Protein AF-A0AAW2QSH7-F1 (afdb_monomer_lite)

Radius of gyration: 24.0 Å; chains: 1; bounding box: 50×30×71 Å

Secondary structure (DSSP, 8-state):
-HHHHHHHHHHHHHHHHHHHHHHHHHHHIIIIIHHHHHHHHHHHTTB--SPPBTTTBTHHHHHHHHHHHHTSPPPPSS-SS--HHHHH-TTHHHHHHHHB-

Organism: NCBI:txid2727405

Structure (mmCIF, N/CA/C/O backbone):
data_AF-A0AAW2QSH7-F1
#
_entry.id   AF-A0AAW2QSH7-F1
#
loop_
_atom_site.group_PDB
_atom_site.id
_atom_site.type_symbol
_atom_site.label_atom_id
_atom_site.label_alt_id
_atom_site.label_comp_id
_atom_site.label_asym_id
_atom_site.label_entity_id
_atom_site.label_seq_id
_atom_site.pdbx_PDB_ins_code
_atom_site.Cartn_x
_atom_site.Cartn_y
_atom_site.Cartn_z
_atom_site.occupancy
_atom_site.B_iso_or_equiv
_atom_site.auth_seq_id
_atom_site.auth_comp_id
_atom_site.auth_asym_id
_atom_site.auth_atom_id
_atom_site.pdbx_PDB_model_num
ATOM 1 N N . MET A 1 1 ? -26.742 15.821 40.174 1.00 69.56 1 MET A N 1
ATOM 2 C CA . MET A 1 1 ? -25.307 16.157 40.036 1.00 69.56 1 MET A CA 1
ATOM 3 C C . MET A 1 1 ? -24.389 14.944 39.860 1.00 69.56 1 MET A C 1
ATOM 5 O O . MET A 1 1 ? -24.003 14.698 38.730 1.00 69.56 1 MET A O 1
ATOM 9 N N . ALA A 1 2 ? -24.039 14.147 40.883 1.00 81.81 2 ALA A N 1
ATOM 10 C CA . ALA A 1 2 ? -23.043 13.063 40.715 1.00 81.81 2 ALA A CA 1
ATOM 11 C C . ALA A 1 2 ? -23.445 11.975 39.688 1.00 81.81 2 ALA A C 1
ATOM 13 O O . ALA A 1 2 ? -22.640 11.588 38.843 1.00 81.81 2 ALA A O 1
ATOM 14 N N . MET A 1 3 ? -24.708 11.534 39.713 1.00 87.69 3 MET A N 1
ATOM 15 C CA . MET A 1 3 ? -25.250 10.547 38.765 1.00 87.69 3 MET A CA 1
ATOM 16 C C . MET A 1 3 ? -25.288 11.071 37.317 1.00 87.69 3 MET A C 1
ATOM 18 O O . MET A 1 3 ? -25.004 10.332 36.378 1.00 87.69 3 MET A O 1
ATOM 22 N N . GLU A 1 4 ? -25.581 12.359 37.126 1.00 89.81 4 GLU A N 1
ATOM 23 C CA . GLU A 1 4 ? -25.603 13.004 35.803 1.00 89.81 4 GLU A CA 1
ATOM 24 C C . GLU A 1 4 ? -24.192 13.124 35.220 1.00 89.81 4 GLU A C 1
ATOM 26 O O . GLU A 1 4 ? -23.988 12.838 34.043 1.00 89.81 4 GLU A O 1
ATOM 31 N N . ILE A 1 5 ? -23.200 13.459 36.054 1.00 90.88 5 ILE A N 1
ATOM 32 C CA . ILE A 1 5 ? -21.784 13.507 35.657 1.00 90.88 5 ILE A CA 1
ATOM 33 C C . ILE A 1 5 ? -21.295 12.115 35.223 1.00 90.88 5 ILE A C 1
ATOM 35 O O . ILE A 1 5 ? -20.583 11.992 34.225 1.00 90.88 5 ILE A O 1
ATOM 39 N N . GLN A 1 6 ? -21.710 11.051 35.920 1.00 92.69 6 GLN A N 1
ATOM 40 C CA . GLN A 1 6 ? -21.395 9.668 35.538 1.00 92.69 6 GLN A CA 1
ATOM 41 C C . GLN A 1 6 ? -22.077 9.229 34.235 1.00 92.69 6 GLN A C 1
ATOM 43 O O . GLN A 1 6 ? -21.504 8.453 33.470 1.00 92.69 6 GLN A O 1
ATOM 48 N N . LEU A 1 7 ? -23.300 9.690 33.972 1.00 94.19 7 LEU A N 1
ATOM 49 C CA . LEU A 1 7 ? -23.992 9.392 32.721 1.00 94.19 7 LEU A CA 1
ATOM 50 C C . LEU A 1 7 ? -23.338 10.130 31.544 1.00 94.19 7 LEU A C 1
ATOM 52 O O . LEU A 1 7 ? -23.036 9.511 30.524 1.00 94.19 7 LEU A O 1
ATOM 56 N N . LEU A 1 8 ? -23.054 11.426 31.706 1.00 94.69 8 LEU A N 1
ATOM 57 C CA . LEU A 1 8 ? -22.373 12.248 30.704 1.00 94.69 8 LEU A CA 1
ATOM 58 C C . LEU A 1 8 ? -20.993 11.686 30.346 1.00 94.69 8 LEU A C 1
ATOM 60 O O . LEU A 1 8 ? -20.659 11.598 29.166 1.00 94.69 8 LEU A O 1
ATOM 64 N N . SER A 1 9 ? -20.210 11.244 31.335 1.00 94.75 9 SER A N 1
ATOM 65 C CA . SER A 1 9 ? -18.891 10.657 31.078 1.00 94.75 9 SER A CA 1
ATOM 66 C C . SER A 1 9 ? -18.978 9.366 30.260 1.00 94.75 9 SER A C 1
ATOM 68 O O . SER A 1 9 ? -18.229 9.203 29.297 1.00 94.75 9 SER A O 1
ATOM 70 N N . LYS A 1 10 ? -19.939 8.481 30.557 1.00 96.06 10 LYS A N 1
ATOM 71 C CA . LYS A 1 10 ? -20.181 7.260 29.770 1.00 96.06 10 LYS A CA 1
ATOM 72 C C . LYS A 1 10 ? -20.591 7.567 28.330 1.00 96.06 10 LYS A C 1
ATOM 74 O O . LYS A 1 10 ? -20.102 6.912 27.411 1.00 96.06 10 LYS A O 1
ATOM 79 N N . LEU A 1 11 ? -21.450 8.568 28.124 1.00 96.88 11 LEU A N 1
ATOM 80 C CA . LEU A 1 11 ? -21.869 8.994 26.786 1.00 96.88 11 LEU A CA 1
ATOM 81 C C . LEU A 1 11 ? -20.694 9.553 25.977 1.00 96.88 11 LEU A C 1
ATOM 83 O O . LEU A 1 11 ? -20.522 9.179 24.818 1.00 96.88 11 LEU A O 1
ATOM 87 N N . LEU A 1 12 ? -19.851 10.387 26.592 1.00 97.38 12 LEU A N 1
ATOM 88 C CA . LEU A 1 12 ? -18.646 10.919 25.951 1.00 97.38 12 LEU A CA 1
ATOM 89 C C . LEU A 1 12 ? -17.670 9.802 25.567 1.00 97.38 12 LEU A C 1
ATOM 91 O O . LEU A 1 12 ? -17.207 9.764 24.428 1.00 97.38 12 LEU A O 1
ATOM 95 N N . VAL A 1 13 ? -17.406 8.857 26.474 1.00 97.44 13 VAL A N 1
ATOM 96 C CA . VAL A 1 13 ? -16.541 7.699 26.194 1.00 97.44 13 VAL A CA 1
ATOM 97 C C . VAL A 1 13 ? -17.107 6.859 25.049 1.00 97.44 13 VAL A C 1
ATOM 99 O O . VAL A 1 13 ? -16.374 6.506 24.126 1.00 97.44 13 VAL A O 1
ATOM 102 N N . SER A 1 14 ? -18.414 6.588 25.059 1.00 97.44 14 SER A N 1
ATOM 103 C CA . SER A 1 14 ? -19.083 5.863 23.976 1.00 97.44 14 SER A CA 1
ATOM 104 C C . SER A 1 14 ? -18.963 6.595 22.637 1.00 97.44 14 SER A C 1
ATOM 106 O O . SER A 1 14 ? -18.692 5.969 21.613 1.00 97.44 14 SER A O 1
ATOM 108 N N . LEU A 1 15 ? -19.140 7.918 22.623 1.00 98.06 15 LEU A N 1
ATOM 109 C CA . LEU A 1 15 ? -19.036 8.725 21.408 1.00 98.06 15 LEU A CA 1
ATOM 110 C C . LEU A 1 15 ? -17.614 8.701 20.836 1.00 98.06 15 LEU A C 1
ATOM 112 O O . LEU A 1 15 ? -17.435 8.491 19.635 1.00 98.06 15 LEU A O 1
ATOM 116 N N . VAL A 1 16 ? -16.606 8.862 21.698 1.00 98.25 16 VAL A N 1
ATOM 117 C CA . VAL A 1 16 ? -15.192 8.755 21.314 1.00 98.25 16 VAL A CA 1
ATOM 118 C C . VAL A 1 16 ? -14.902 7.369 20.748 1.00 98.25 16 VAL A C 1
ATOM 120 O O . VAL A 1 16 ? -14.299 7.260 19.682 1.00 98.25 16 VAL A O 1
ATOM 123 N N . PHE A 1 17 ? -15.384 6.311 21.400 1.00 98.12 17 PHE A N 1
ATOM 124 C CA . PHE A 1 17 ? -15.179 4.937 20.951 1.00 98.12 17 PHE A CA 1
ATOM 125 C C . PHE A 1 17 ? -15.765 4.684 19.554 1.00 98.12 17 PHE A C 1
ATOM 127 O O . PHE A 1 17 ? -15.072 4.175 18.672 1.00 98.12 17 PHE A O 1
ATOM 134 N N . VAL A 1 18 ? -17.006 5.116 19.306 1.00 98.44 18 VAL A N 1
ATOM 135 C CA . VAL A 1 18 ? -17.633 5.031 17.976 1.00 98.44 18 VAL A CA 1
ATOM 136 C C . VAL A 1 18 ? -16.844 5.835 16.939 1.00 98.44 18 VAL A C 1
ATOM 138 O O . VAL A 1 18 ? -16.636 5.362 15.818 1.00 98.44 18 VAL A O 1
ATOM 141 N N . GLY A 1 19 ? -16.368 7.029 17.302 1.00 98.31 19 GLY A N 1
ATOM 142 C CA . GLY A 1 19 ? -15.527 7.858 16.438 1.00 98.31 19 GLY A CA 1
ATOM 143 C C . GLY A 1 19 ? -14.231 7.154 16.032 1.00 98.31 19 GLY A C 1
ATOM 144 O O . GLY A 1 19 ? -13.891 7.110 14.847 1.00 98.31 19 GLY A O 1
ATOM 145 N N . VAL A 1 20 ? -13.553 6.540 17.000 1.00 98.31 20 VAL A N 1
ATOM 146 C CA . VAL A 1 20 ? -12.321 5.771 16.796 1.00 98.31 20 VAL A CA 1
ATOM 147 C C . VAL A 1 20 ? -12.571 4.558 15.899 1.00 98.31 20 VAL A C 1
ATOM 149 O O . VAL A 1 20 ? -11.862 4.379 14.909 1.00 98.31 20 VAL A O 1
ATOM 152 N N . LEU A 1 21 ? -13.617 3.768 16.161 1.00 98.44 21 LEU A N 1
ATOM 153 C CA . LEU A 1 21 ? -13.981 2.634 15.305 1.00 98.44 21 LEU A CA 1
ATOM 154 C C . LEU A 1 21 ? -14.258 3.077 13.866 1.00 98.44 21 LEU A C 1
ATOM 156 O O . LEU A 1 21 ? -13.747 2.481 12.917 1.00 98.44 21 LEU A O 1
ATOM 160 N N . ARG A 1 22 ? -15.022 4.159 13.682 1.00 98.38 22 ARG A N 1
ATOM 161 C CA . ARG A 1 22 ? -15.311 4.709 12.353 1.00 98.38 22 ARG A CA 1
ATOM 162 C C . ARG A 1 22 ? -14.035 5.121 11.621 1.00 98.38 22 ARG A C 1
ATOM 164 O O . ARG A 1 22 ? -13.926 4.879 10.417 1.00 98.38 22 ARG A O 1
ATOM 171 N N . LEU A 1 23 ? -13.085 5.738 12.323 1.00 98.19 23 LEU A N 1
ATOM 172 C CA . LEU A 1 23 ? -11.786 6.093 11.759 1.00 98.19 23 LEU A CA 1
ATOM 173 C C . LEU A 1 23 ? -11.012 4.840 11.334 1.00 98.19 23 LEU A C 1
ATOM 175 O O . LEU A 1 23 ? -10.554 4.783 10.193 1.00 98.19 23 LEU A O 1
ATOM 179 N N . PHE A 1 24 ? -10.944 3.816 12.188 1.00 97.38 24 PHE A N 1
ATOM 180 C CA . PHE A 1 24 ? -10.303 2.542 11.855 1.00 97.38 24 PHE A CA 1
ATOM 181 C C . PHE A 1 24 ? -10.897 1.908 10.593 1.00 97.38 24 PHE A C 1
ATOM 183 O O . PHE A 1 24 ? -10.148 1.544 9.686 1.00 97.38 24 PHE A O 1
ATOM 190 N N . PHE A 1 25 ? -12.227 1.843 10.471 1.00 97.75 25 PHE A N 1
ATOM 191 C CA . PHE A 1 25 ? -12.878 1.313 9.268 1.00 97.75 25 PHE A CA 1
ATOM 192 C C . PHE A 1 25 ? -12.564 2.132 8.014 1.00 97.75 25 PHE A C 1
ATOM 194 O O . PHE A 1 25 ? -12.330 1.561 6.948 1.00 97.75 25 PHE A O 1
ATOM 201 N N . ARG A 1 26 ? -12.530 3.467 8.117 1.00 96.88 26 ARG A N 1
ATOM 202 C CA . ARG A 1 26 ? -12.159 4.338 6.990 1.00 96.88 26 ARG A CA 1
ATOM 203 C C . ARG A 1 26 ? -10.728 4.083 6.529 1.00 96.88 26 ARG A C 1
ATOM 205 O O . ARG A 1 26 ? -10.506 3.912 5.331 1.00 96.88 26 ARG A O 1
ATOM 212 N N . VAL A 1 27 ? -9.786 4.014 7.469 1.00 95.25 27 VAL A N 1
ATOM 213 C CA . VAL A 1 27 ? -8.371 3.748 7.174 1.00 95.25 27 VAL A CA 1
ATOM 214 C C . VAL A 1 27 ? -8.205 2.357 6.563 1.00 95.25 27 VAL A C 1
ATOM 216 O O . VAL A 1 27 ? -7.594 2.227 5.506 1.00 95.25 27 VAL A O 1
ATOM 219 N N . TYR A 1 28 ? -8.812 1.326 7.155 1.00 94.12 28 TYR A N 1
ATOM 220 C CA . TYR A 1 28 ? -8.759 -0.038 6.623 1.00 94.12 28 TYR A CA 1
ATOM 221 C C . TYR A 1 28 ? -9.316 -0.125 5.197 1.00 94.12 28 TYR A C 1
ATOM 223 O O . TYR A 1 28 ? -8.703 -0.732 4.316 1.00 94.12 28 TYR A O 1
ATOM 231 N N . ASN A 1 29 ? -10.457 0.516 4.938 1.00 95.12 29 ASN A N 1
ATOM 232 C CA . ASN A 1 29 ? -11.063 0.490 3.612 1.00 95.12 29 ASN A CA 1
ATOM 233 C C . ASN A 1 29 ? -10.179 1.162 2.556 1.00 95.12 29 ASN A C 1
ATOM 235 O O . ASN A 1 29 ? -10.045 0.623 1.457 1.00 95.12 29 ASN A O 1
ATOM 239 N N . GLY A 1 30 ? -9.560 2.298 2.889 1.00 92.56 30 GLY A N 1
ATOM 240 C CA . GLY A 1 30 ? -8.677 3.024 1.975 1.00 92.56 30 GLY A CA 1
ATOM 241 C C . GLY A 1 30 ? -7.343 2.321 1.726 1.00 92.56 30 GLY A C 1
ATOM 242 O O . GLY A 1 30 ? -6.878 2.278 0.592 1.00 92.56 30 GLY A O 1
ATOM 243 N N . VAL A 1 31 ? -6.743 1.739 2.767 1.00 90.19 31 VAL A N 1
ATOM 244 C CA . VAL A 1 31 ? -5.372 1.207 2.698 1.00 90.19 31 VAL A CA 1
ATOM 245 C C . VAL A 1 31 ? -5.327 -0.289 2.372 1.00 90.19 31 VAL A C 1
ATOM 247 O O . VAL A 1 31 ? -4.350 -0.764 1.800 1.00 90.19 31 VAL A O 1
ATOM 250 N N . VAL A 1 32 ? -6.379 -1.048 2.690 1.00 90.94 32 VAL A N 1
ATOM 251 C CA . VAL A 1 32 ? -6.400 -2.511 2.519 1.00 90.94 32 VAL A CA 1
ATOM 252 C C . VAL A 1 32 ? -7.487 -2.946 1.544 1.00 90.94 32 VAL A C 1
ATOM 254 O O . VAL A 1 32 ? -7.189 -3.580 0.529 1.00 90.94 32 VAL A O 1
ATOM 257 N N . ALA A 1 33 ? -8.752 -2.615 1.821 1.00 93.44 33 ALA A N 1
ATOM 258 C CA . ALA A 1 33 ? -9.869 -3.194 1.074 1.00 93.44 33 ALA A CA 1
ATOM 259 C C . ALA A 1 33 ? -9.918 -2.718 -0.387 1.00 93.44 33 ALA A C 1
ATOM 261 O O . ALA A 1 33 ? -10.041 -3.542 -1.298 1.00 93.44 33 ALA A O 1
ATOM 262 N N . ALA A 1 34 ? -9.804 -1.408 -0.629 1.00 93.94 34 ALA A N 1
ATOM 263 C CA . ALA A 1 34 ? -9.849 -0.844 -1.976 1.00 93.94 34 ALA A CA 1
ATOM 264 C C . ALA A 1 34 ? -8.653 -1.289 -2.849 1.00 93.94 34 ALA A C 1
ATOM 266 O O . ALA A 1 34 ? -8.903 -1.811 -3.942 1.00 93.94 34 ALA A O 1
ATOM 267 N N . PRO A 1 35 ? -7.386 -1.221 -2.384 1.00 91.44 35 PRO A N 1
ATOM 268 C CA . PRO A 1 35 ? -6.248 -1.729 -3.154 1.00 91.44 35 PRO A CA 1
ATOM 269 C C . PRO A 1 35 ? -6.350 -3.225 -3.460 1.00 91.44 35 PRO A C 1
ATOM 271 O O . PRO A 1 35 ? -6.047 -3.648 -4.575 1.00 91.44 35 PRO A O 1
ATOM 274 N N . ARG A 1 36 ? -6.834 -4.040 -2.509 1.00 92.50 36 ARG A N 1
ATOM 275 C CA . ARG A 1 36 ? -7.019 -5.483 -2.724 1.00 92.50 36 ARG A CA 1
ATOM 276 C C . ARG A 1 36 ? -8.034 -5.768 -3.830 1.00 92.50 36 ARG A C 1
ATOM 278 O O . ARG A 1 36 ? -7.769 -6.617 -4.674 1.00 92.50 36 ARG A O 1
ATOM 285 N N . ARG A 1 37 ? -9.157 -5.038 -3.864 1.00 94.94 37 ARG A N 1
ATOM 286 C CA . ARG A 1 37 ? -10.172 -5.155 -4.929 1.00 94.94 37 ARG A CA 1
ATOM 287 C C . ARG A 1 37 ? -9.593 -4.823 -6.303 1.00 94.94 37 ARG A C 1
ATOM 289 O O . ARG A 1 37 ? -9.763 -5.612 -7.230 1.00 94.94 37 ARG A O 1
ATOM 296 N N . LEU A 1 38 ? -8.880 -3.701 -6.414 1.00 93.75 38 LEU A N 1
ATOM 297 C CA . LEU A 1 38 ? -8.226 -3.294 -7.660 1.00 93.75 38 LEU A CA 1
ATOM 298 C C . LEU A 1 38 ? -7.203 -4.339 -8.117 1.00 93.75 38 LEU A C 1
ATOM 300 O O . LEU A 1 38 ? -7.218 -4.753 -9.272 1.00 93.75 38 LEU A O 1
ATOM 304 N N . ARG A 1 39 ? -6.363 -4.830 -7.201 1.00 92.12 39 ARG A N 1
ATOM 305 C CA . ARG A 1 39 ? -5.368 -5.862 -7.510 1.00 92.12 39 ARG A CA 1
ATOM 306 C C . ARG A 1 39 ? -6.011 -7.153 -8.003 1.00 92.12 39 ARG A C 1
ATOM 308 O O . ARG A 1 39 ? -5.519 -7.748 -8.953 1.00 92.12 39 ARG A O 1
ATOM 315 N N . THR A 1 40 ? -7.108 -7.593 -7.389 1.00 93.50 40 THR A N 1
ATOM 316 C CA . THR A 1 40 ? -7.833 -8.776 -7.865 1.00 93.50 40 THR A CA 1
ATOM 317 C C . THR A 1 40 ? -8.387 -8.563 -9.273 1.00 93.50 40 THR A C 1
ATOM 319 O O . THR A 1 40 ? -8.321 -9.484 -10.081 1.00 93.50 40 THR A O 1
ATOM 322 N N . ALA A 1 41 ? -8.901 -7.371 -9.592 1.00 94.88 41 ALA A N 1
ATOM 323 C CA . ALA A 1 41 ? -9.373 -7.056 -10.940 1.00 94.88 41 ALA A CA 1
ATOM 324 C C . ALA A 1 41 ? -8.228 -7.070 -11.968 1.00 94.88 41 ALA A C 1
ATOM 326 O O . ALA A 1 41 ? -8.349 -7.731 -12.995 1.00 94.88 41 ALA A O 1
ATOM 327 N N . LEU A 1 42 ? -7.096 -6.431 -11.656 1.00 91.75 42 LEU A N 1
ATOM 328 C CA . LEU A 1 42 ? -5.905 -6.415 -12.514 1.00 91.75 42 LEU A CA 1
ATOM 329 C C . LEU A 1 42 ? -5.310 -7.817 -12.705 1.00 91.75 42 LEU A C 1
ATOM 331 O O . LEU A 1 42 ? -5.007 -8.221 -13.823 1.00 91.75 42 LEU A O 1
ATOM 335 N N . SER A 1 43 ? -5.221 -8.613 -11.639 1.00 91.12 43 SER A N 1
ATOM 336 C CA . SER A 1 43 ? -4.694 -9.978 -11.730 1.00 91.12 43 SER A CA 1
ATOM 337 C C . SER A 1 43 ? -5.555 -10.882 -12.611 1.00 91.12 43 SER A C 1
ATOM 339 O O . SER A 1 43 ? -5.017 -11.782 -13.244 1.00 91.12 43 SER A O 1
ATOM 341 N N . LYS A 1 44 ? -6.874 -10.653 -12.683 1.00 92.12 44 LYS A N 1
ATOM 342 C CA . LYS A 1 44 ? -7.756 -11.379 -13.614 1.00 92.12 44 LYS A CA 1
ATOM 343 C C . LYS A 1 44 ? -7.489 -11.032 -15.081 1.00 92.12 44 LYS A C 1
ATOM 345 O O . LYS A 1 44 ? -7.869 -11.800 -15.952 1.00 92.12 44 LYS A O 1
ATOM 350 N N . GLN A 1 45 ? -6.848 -9.896 -15.346 1.00 91.38 45 GLN A N 1
ATOM 351 C CA . GLN A 1 45 ? -6.427 -9.457 -16.678 1.00 91.38 45 GLN A CA 1
ATOM 352 C C . GLN A 1 45 ? -4.983 -9.882 -17.013 1.00 91.38 45 GLN A C 1
ATOM 354 O O . GLN A 1 45 ? -4.430 -9.409 -17.998 1.00 91.38 45 GLN A O 1
ATOM 359 N N . GLY A 1 46 ? -4.346 -10.720 -16.184 1.00 89.12 46 GLY A N 1
ATOM 360 C CA . GLY A 1 46 ? -2.937 -11.110 -16.346 1.00 89.12 46 GLY A CA 1
ATOM 361 C C . GLY A 1 46 ? -1.929 -10.096 -15.786 1.00 89.12 46 GLY A C 1
ATOM 362 O O . GLY A 1 46 ? -0.723 -10.230 -15.985 1.00 89.12 46 GLY A O 1
ATOM 363 N N . LEU A 1 47 ? -2.401 -9.075 -15.060 1.00 88.31 47 LEU A N 1
ATOM 364 C CA . LEU A 1 47 ? -1.574 -8.030 -14.449 1.00 88.31 47 LEU A CA 1
ATOM 365 C C . LEU A 1 47 ? -1.418 -8.284 -12.941 1.00 88.31 47 LEU A C 1
ATOM 367 O O . LEU A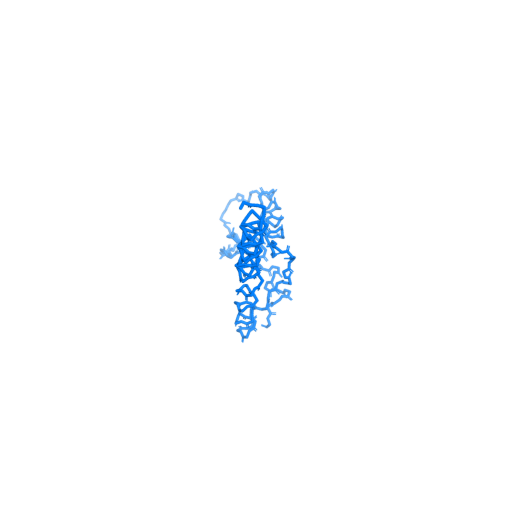 1 47 ? -1.917 -7.522 -12.110 1.00 88.31 47 LEU A O 1
ATOM 371 N N . SER A 1 48 ? -0.763 -9.385 -12.561 1.00 86.44 48 SER A N 1
ATOM 372 C CA . SER A 1 48 ? -0.635 -9.776 -11.145 1.00 86.44 48 SER A CA 1
A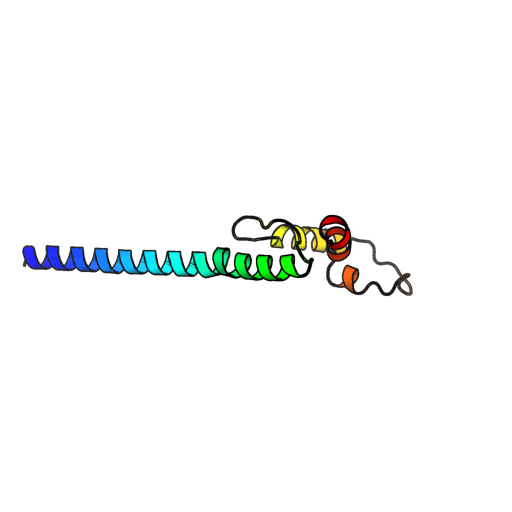TOM 373 C C . SER A 1 48 ? 0.279 -8.852 -10.332 1.00 86.44 48 SER A C 1
ATOM 375 O O . SER A 1 48 ? -0.026 -8.562 -9.167 1.00 86.44 48 SER A O 1
ATOM 377 N N . GLY A 1 49 ? 1.361 -8.368 -10.950 1.00 88.50 49 GLY A N 1
ATOM 378 C CA . GLY A 1 49 ? 2.325 -7.442 -10.351 1.00 88.50 49 GLY A CA 1
ATOM 379 C C . GLY A 1 49 ? 3.019 -7.958 -9.074 1.00 88.50 49 GLY A C 1
ATOM 380 O O . GLY A 1 49 ? 2.752 -9.070 -8.607 1.00 88.50 49 GLY A O 1
ATOM 381 N N . PRO A 1 50 ? 3.904 -7.145 -8.469 1.00 91.44 50 PRO A N 1
ATOM 382 C CA . PRO A 1 50 ? 4.578 -7.513 -7.229 1.00 91.44 50 PRO A CA 1
ATOM 383 C C . PRO A 1 50 ? 3.614 -7.573 -6.034 1.00 91.44 50 PRO A C 1
ATOM 385 O O . PRO A 1 50 ? 2.631 -6.818 -5.988 1.00 91.44 50 PRO A O 1
ATOM 388 N N . PRO A 1 51 ? 3.897 -8.423 -5.030 1.00 89.50 51 PRO A N 1
ATOM 389 C CA . PRO A 1 51 ? 3.152 -8.432 -3.778 1.00 89.50 51 PRO A CA 1
ATOM 390 C C . PRO A 1 51 ? 3.344 -7.110 -3.002 1.00 89.50 51 PRO A C 1
ATOM 392 O O . PRO A 1 51 ? 4.480 -6.683 -2.827 1.00 89.50 51 PRO A O 1
ATOM 395 N N . PRO A 1 52 ? 2.261 -6.473 -2.512 1.00 89.00 52 PRO A N 1
ATOM 396 C CA . PRO A 1 52 ? 2.320 -5.209 -1.794 1.00 89.00 52 PRO A CA 1
ATOM 397 C C . PRO A 1 52 ? 2.886 -5.377 -0.387 1.00 89.00 52 PRO A C 1
ATOM 399 O O . PRO A 1 52 ? 2.509 -6.299 0.338 1.00 89.00 52 PRO A O 1
ATOM 402 N N . THR A 1 53 ? 3.702 -4.411 0.028 1.00 87.12 53 THR A N 1
ATOM 403 C CA . THR A 1 53 ? 4.116 -4.242 1.426 1.00 87.12 53 THR A CA 1
ATOM 404 C C . THR A 1 53 ? 3.013 -3.547 2.233 1.00 87.12 53 THR A C 1
ATOM 406 O O . THR A 1 53 ? 2.217 -2.772 1.694 1.00 87.12 53 THR A O 1
ATOM 409 N N . PHE A 1 54 ? 2.945 -3.816 3.540 1.00 81.38 54 PHE A N 1
ATOM 410 C CA . PHE A 1 54 ? 1.960 -3.212 4.444 1.00 81.38 54 PHE A CA 1
ATOM 411 C C . PHE A 1 54 ? 2.001 -1.670 4.389 1.00 81.38 54 PHE A C 1
ATOM 413 O O . PHE A 1 54 ? 3.075 -1.072 4.420 1.00 81.38 54 PHE A O 1
ATOM 420 N N . LEU A 1 55 ? 0.822 -1.038 4.303 1.00 83.62 55 LEU A N 1
ATOM 421 C CA . LEU A 1 55 ? 0.565 0.411 4.166 1.00 83.62 55 LEU A CA 1
ATOM 422 C C . LEU A 1 55 ? 1.087 1.086 2.884 1.00 83.62 55 LEU A C 1
ATOM 424 O O . LEU A 1 55 ? 0.335 1.820 2.250 1.00 83.62 55 LEU A O 1
ATOM 428 N N . LEU A 1 56 ? 2.345 0.863 2.498 1.00 86.88 56 LEU A N 1
ATOM 429 C CA . LEU A 1 56 ? 2.988 1.563 1.376 1.00 86.88 56 LEU A CA 1
ATOM 430 C C . LEU A 1 56 ? 2.855 0.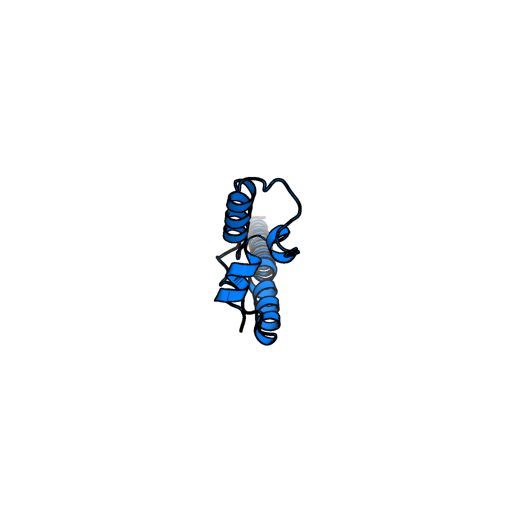837 0.029 1.00 86.88 56 LEU A C 1
ATOM 432 O O . LEU A 1 56 ? 3.198 1.401 -1.012 1.00 86.88 56 LEU A O 1
ATOM 436 N N . GLY A 1 57 ? 2.393 -0.414 0.016 1.00 89.62 57 GLY A N 1
ATOM 437 C CA . GLY A 1 57 ? 2.349 -1.215 -1.203 1.00 89.62 57 GLY A CA 1
ATOM 438 C C . GLY A 1 57 ? 3.745 -1.389 -1.806 1.00 89.62 57 GLY A C 1
ATOM 439 O O . GLY A 1 57 ? 4.655 -1.849 -1.123 1.00 89.62 57 GLY A O 1
ATOM 440 N N . ASN A 1 58 ? 3.910 -1.001 -3.075 1.00 92.19 58 ASN A N 1
ATOM 441 C CA . ASN A 1 58 ? 5.172 -1.134 -3.820 1.00 92.19 58 ASN A CA 1
ATOM 442 C C . ASN A 1 58 ? 5.907 0.207 -4.002 1.00 92.19 58 ASN A C 1
ATOM 444 O O . ASN A 1 58 ? 6.834 0.304 -4.803 1.00 92.19 58 ASN A O 1
ATOM 448 N N . ILE A 1 59 ? 5.496 1.264 -3.287 1.00 92.50 59 ILE A N 1
ATOM 449 C CA . ILE A 1 59 ? 6.049 2.618 -3.469 1.00 92.50 59 ILE A CA 1
ATOM 450 C C . ILE A 1 59 ? 7.559 2.650 -3.208 1.00 92.50 59 ILE A C 1
ATOM 452 O O . ILE A 1 59 ? 8.290 3.320 -3.936 1.00 92.50 59 ILE A O 1
ATOM 456 N N . LEU A 1 60 ? 8.037 1.921 -2.196 1.00 92.88 60 LEU A N 1
ATOM 457 C CA . LEU A 1 60 ? 9.464 1.879 -1.867 1.00 92.88 60 LEU A CA 1
ATOM 458 C C . LEU A 1 60 ? 10.291 1.242 -2.991 1.00 92.88 60 LEU A C 1
ATOM 460 O O . LEU A 1 60 ? 11.332 1.785 -3.355 1.00 92.88 60 LEU A O 1
ATOM 464 N N . ASP A 1 61 ? 9.797 0.161 -3.596 1.00 92.50 61 ASP A N 1
ATOM 465 C CA . ASP A 1 61 ? 10.459 -0.492 -4.729 1.00 92.50 61 ASP A CA 1
ATOM 466 C C . ASP A 1 61 ? 10.467 0.410 -5.966 1.00 92.50 61 ASP A C 1
ATOM 468 O O . ASP A 1 61 ? 11.493 0.554 -6.632 1.00 92.50 61 ASP A O 1
ATOM 472 N N . MET A 1 62 ? 9.347 1.088 -6.239 1.00 93.44 62 MET A N 1
ATOM 473 C CA . MET A 1 62 ? 9.243 2.054 -7.336 1.00 93.44 62 MET A CA 1
ATOM 474 C C . MET A 1 62 ? 10.201 3.232 -7.140 1.00 93.44 62 MET A C 1
ATOM 476 O O . MET A 1 62 ? 10.843 3.669 -8.097 1.00 93.44 62 MET A O 1
ATOM 480 N N . LYS A 1 63 ? 10.318 3.742 -5.906 1.00 94.19 63 LYS A N 1
ATOM 481 C CA . LYS A 1 63 ? 11.265 4.805 -5.561 1.00 94.19 63 LYS A CA 1
ATOM 482 C C . LYS A 1 63 ? 12.698 4.330 -5.769 1.00 94.19 63 LYS A C 1
ATOM 484 O O . LYS A 1 63 ? 13.453 5.003 -6.456 1.00 94.19 63 LYS A O 1
ATOM 489 N N . LYS A 1 64 ? 13.048 3.145 -5.263 1.00 93.62 64 LYS A N 1
ATOM 490 C CA . LYS A 1 64 ? 14.380 2.560 -5.444 1.00 93.62 64 LYS A CA 1
ATOM 491 C C . LYS A 1 64 ? 14.737 2.417 -6.925 1.00 93.62 64 LYS A C 1
ATOM 493 O O . LYS A 1 64 ? 15.831 2.801 -7.321 1.00 93.62 64 LYS A O 1
ATOM 498 N N . ALA A 1 65 ? 13.817 1.918 -7.748 1.00 92.88 65 ALA A N 1
ATOM 499 C CA . ALA A 1 65 ? 14.031 1.798 -9.189 1.00 92.88 65 ALA A CA 1
ATOM 500 C C . ALA A 1 65 ? 14.226 3.165 -9.868 1.00 92.88 65 ALA A C 1
ATOM 502 O O . ALA A 1 65 ? 15.091 3.304 -10.731 1.00 92.88 65 ALA A O 1
ATOM 503 N N . ARG A 1 66 ? 13.474 4.194 -9.452 1.00 92.44 66 ARG A N 1
ATOM 504 C CA . ARG A 1 66 ? 13.668 5.574 -9.925 1.00 92.44 66 ARG A CA 1
ATOM 505 C C . ARG A 1 66 ? 15.011 6.157 -9.498 1.00 92.44 66 ARG A C 1
ATOM 507 O O . ARG A 1 66 ? 15.683 6.755 -10.328 1.00 92.44 66 ARG A O 1
ATOM 514 N N . ASP A 1 67 ? 15.418 5.951 -8.250 1.00 94.12 67 ASP A N 1
ATOM 515 C CA . ASP A 1 67 ? 16.697 6.441 -7.729 1.00 94.12 67 ASP A CA 1
ATOM 516 C C . ASP A 1 67 ? 17.881 5.785 -8.457 1.00 94.12 67 ASP A C 1
ATOM 518 O O . ASP A 1 67 ? 18.886 6.439 -8.729 1.00 94.12 67 ASP A O 1
ATOM 522 N N . VAL A 1 68 ? 17.765 4.497 -8.802 1.00 91.56 68 VAL A N 1
ATOM 523 C CA . VAL A 1 68 ? 18.753 3.786 -9.629 1.00 91.56 68 VAL A CA 1
ATOM 524 C C . VAL A 1 68 ? 18.783 4.358 -11.046 1.00 91.56 68 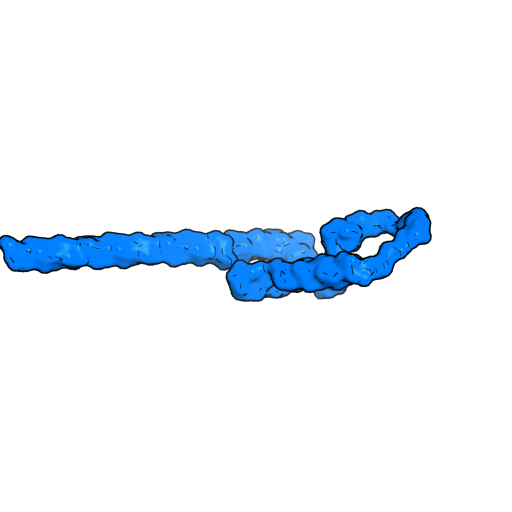VAL A C 1
ATOM 526 O O . VAL A 1 68 ? 19.860 4.655 -11.555 1.00 91.56 68 VAL A O 1
ATOM 529 N N . ALA A 1 69 ? 17.620 4.566 -11.665 1.00 88.69 69 ALA A N 1
ATOM 530 C CA . ALA A 1 69 ? 17.530 5.120 -13.013 1.00 88.69 69 ALA A CA 1
ATOM 531 C C . ALA A 1 69 ? 18.058 6.558 -13.105 1.00 88.69 69 ALA A C 1
ATOM 533 O O . ALA A 1 69 ? 18.725 6.901 -14.073 1.00 88.69 69 ALA A O 1
ATOM 534 N N . ALA A 1 70 ? 17.828 7.382 -12.082 1.00 88.06 70 ALA A N 1
ATOM 535 C CA . ALA A 1 70 ? 18.332 8.753 -12.018 1.00 88.06 70 ALA A CA 1
ATOM 536 C C . ALA A 1 70 ? 19.866 8.831 -11.920 1.00 88.06 70 ALA A C 1
ATOM 538 O O . ALA A 1 70 ? 20.454 9.846 -12.278 1.00 88.06 70 ALA A O 1
ATOM 539 N N . LYS A 1 71 ? 20.515 7.768 -11.429 1.00 89.50 71 LYS A N 1
ATOM 540 C CA . LYS A 1 71 ? 21.980 7.648 -11.358 1.00 89.50 71 LYS A CA 1
ATOM 541 C C . LYS A 1 71 ? 22.585 7.007 -12.605 1.00 89.50 71 LYS A C 1
ATOM 543 O O . LYS A 1 71 ? 23.808 6.918 -12.696 1.00 89.50 71 LYS A O 1
ATOM 548 N N . ALA A 1 72 ? 21.759 6.515 -13.527 1.00 83.56 72 ALA A N 1
ATOM 549 C CA . ALA A 1 72 ? 22.251 5.903 -14.747 1.00 83.56 72 ALA A CA 1
ATOM 550 C C . ALA A 1 72 ? 22.924 6.970 -15.629 1.00 83.56 72 ALA A C 1
ATOM 552 O O . ALA A 1 72 ? 22.419 8.091 -15.725 1.00 83.56 72 ALA A O 1
ATOM 553 N N . PRO A 1 73 ? 24.061 6.648 -16.267 1.00 80.31 73 PRO A N 1
ATOM 554 C CA . PRO A 1 73 ? 24.738 7.587 -17.146 1.00 80.31 73 PRO A CA 1
ATOM 555 C C . PRO A 1 73 ? 23.830 7.981 -18.312 1.00 80.31 73 PRO A C 1
ATOM 557 O O . PRO A 1 73 ? 23.201 7.135 -18.952 1.00 80.31 73 PRO A O 1
ATOM 560 N N . THR A 1 74 ? 23.779 9.280 -18.595 1.00 73.69 74 THR A N 1
ATOM 561 C CA . THR A 1 74 ? 23.039 9.818 -19.732 1.00 73.69 74 THR A CA 1
ATOM 562 C C . THR A 1 74 ? 23.694 9.334 -21.021 1.00 73.69 74 THR A C 1
ATOM 564 O O . THR A 1 74 ? 24.870 9.604 -21.270 1.00 73.69 74 THR A O 1
ATOM 567 N N . VAL A 1 75 ? 22.947 8.603 -21.847 1.00 73.50 75 VAL A N 1
ATOM 568 C CA . VAL A 1 75 ? 23.431 8.199 -23.170 1.00 73.50 75 VAL A CA 1
ATOM 569 C C . VAL A 1 75 ? 23.314 9.404 -24.097 1.00 73.50 75 VAL A C 1
ATOM 571 O O . VAL A 1 75 ? 22.216 9.894 -24.349 1.00 73.50 75 VAL A O 1
ATOM 574 N N . ASN A 1 76 ? 24.451 9.895 -24.587 1.00 73.94 76 ASN A N 1
ATOM 575 C CA . ASN A 1 76 ? 24.485 10.962 -25.580 1.00 73.94 76 ASN A CA 1
ATOM 576 C C . ASN A 1 76 ? 24.216 10.369 -26.970 1.00 73.94 76 ASN A C 1
ATOM 578 O O . ASN A 1 76 ? 24.961 9.503 -27.425 1.00 73.94 76 ASN A O 1
ATOM 582 N N . GLY A 1 77 ? 23.166 10.847 -27.638 1.00 74.81 77 GLY A N 1
ATOM 583 C CA . GL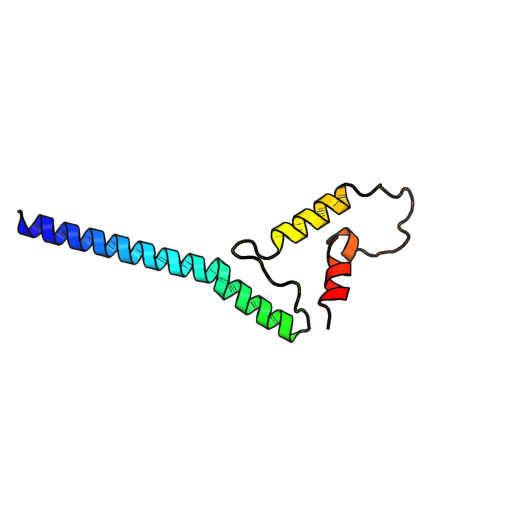Y A 1 77 ? 22.773 10.418 -28.982 1.00 74.81 77 GLY A CA 1
ATOM 584 C C . GLY A 1 77 ? 21.320 9.934 -29.060 1.00 74.81 77 GLY A C 1
ATOM 585 O O . GLY A 1 77 ? 20.625 9.888 -28.043 1.00 74.81 77 GLY A O 1
ATOM 586 N N . PRO A 1 78 ? 20.828 9.599 -30.266 1.00 75.38 78 PRO A N 1
ATOM 587 C CA . PRO A 1 78 ? 19.487 9.054 -30.440 1.00 75.38 78 PRO A CA 1
ATOM 588 C C . PRO A 1 78 ? 19.302 7.778 -29.601 1.00 75.38 78 PRO A C 1
ATOM 590 O O . PRO A 1 78 ? 20.215 6.947 -29.559 1.00 75.38 78 PRO A O 1
ATOM 593 N N . PRO A 1 79 ? 18.144 7.583 -28.947 1.00 74.50 79 PRO A N 1
ATOM 594 C CA . PRO A 1 79 ? 17.882 6.366 -28.191 1.00 74.50 79 PRO A CA 1
ATOM 595 C C . PRO A 1 79 ? 18.018 5.131 -29.084 1.00 74.50 79 PRO A C 1
ATOM 597 O O . PRO A 1 79 ? 17.420 5.071 -30.156 1.00 74.50 79 PRO A O 1
ATOM 600 N N . ALA A 1 80 ? 18.737 4.110 -28.613 1.00 77.25 80 ALA A N 1
ATOM 601 C CA . ALA A 1 80 ? 18.858 2.834 -29.324 1.00 77.25 80 ALA A CA 1
ATOM 602 C C . ALA A 1 80 ? 17.513 2.086 -29.452 1.00 77.25 80 ALA A C 1
ATOM 604 O O . ALA A 1 80 ? 17.378 1.172 -30.260 1.00 77.25 80 ALA A O 1
ATOM 605 N N . SER A 1 81 ? 16.513 2.452 -28.642 1.00 81.62 81 SER A N 1
ATOM 606 C CA . SER A 1 81 ? 15.149 1.931 -28.739 1.00 81.62 81 SER A CA 1
ATOM 607 C C . SER A 1 81 ? 14.126 2.960 -28.255 1.00 81.62 81 SER A C 1
ATOM 609 O O . SER A 1 81 ? 14.394 3.734 -27.335 1.00 81.62 81 SER A O 1
ATOM 611 N N . HIS A 1 82 ? 12.919 2.925 -28.821 1.00 82.81 82 HIS A N 1
ATOM 612 C CA . HIS A 1 82 ? 11.771 3.722 -28.372 1.00 82.81 82 HIS A CA 1
ATOM 613 C C . HIS A 1 82 ? 11.035 3.056 -27.198 1.00 82.81 82 HIS A C 1
ATOM 615 O O . HIS A 1 82 ? 9.808 2.952 -27.186 1.00 82.81 82 HIS A O 1
ATOM 621 N N . ASN A 1 83 ? 11.773 2.563 -26.200 1.00 83.19 83 ASN A N 1
ATOM 622 C CA . ASN A 1 83 ? 11.172 1.979 -25.005 1.00 83.19 83 ASN A CA 1
ATOM 623 C C . ASN A 1 83 ? 10.727 3.078 -24.027 1.00 83.19 83 ASN A C 1
ATOM 625 O O . ASN A 1 83 ? 11.345 3.325 -22.990 1.00 83.19 83 ASN A O 1
ATOM 629 N N . CYS A 1 84 ? 9.622 3.738 -24.368 1.00 82.44 84 CYS A N 1
ATOM 630 C CA . CYS A 1 84 ? 9.016 4.776 -23.536 1.00 82.44 84 CYS A CA 1
ATOM 631 C C . CYS A 1 84 ? 8.566 4.232 -22.168 1.00 82.44 84 CYS A C 1
ATOM 633 O O . CYS A 1 84 ? 8.542 4.972 -21.188 1.00 82.44 84 CYS A O 1
ATOM 635 N N . GLY A 1 85 ? 8.237 2.936 -22.089 1.00 83.88 85 GLY A N 1
ATOM 636 C CA . GLY A 1 85 ? 7.817 2.278 -20.852 1.00 83.88 85 GLY A CA 1
ATOM 637 C C . GLY A 1 85 ? 8.916 2.291 -19.795 1.00 83.88 85 GLY A C 1
ATOM 638 O O . GLY A 1 85 ? 8.690 2.782 -18.693 1.00 83.88 85 GLY A O 1
ATOM 639 N N . ALA A 1 86 ? 10.119 1.832 -20.145 1.00 81.94 86 ALA A N 1
ATOM 640 C CA . ALA A 1 86 ? 11.273 1.868 -19.248 1.00 81.94 86 ALA A CA 1
ATOM 641 C C . ALA A 1 86 ? 11.720 3.299 -18.906 1.00 81.94 86 ALA A C 1
ATOM 643 O O . ALA A 1 86 ? 12.168 3.548 -17.789 1.00 81.94 86 ALA A O 1
ATOM 644 N N . ALA A 1 87 ? 11.557 4.247 -19.837 1.00 82.06 87 ALA A N 1
ATOM 645 C CA . ALA A 1 87 ? 11.877 5.653 -19.596 1.00 82.06 87 ALA A CA 1
ATOM 646 C C . ALA A 1 87 ? 10.949 6.300 -18.549 1.00 82.06 87 ALA A C 1
ATOM 648 O O . ALA A 1 87 ? 11.408 7.034 -17.677 1.00 82.06 87 ALA A O 1
ATOM 649 N N . LEU A 1 88 ? 9.642 6.018 -18.610 1.00 86.94 88 LEU A N 1
ATOM 650 C CA . LEU A 1 88 ? 8.651 6.578 -17.680 1.00 86.94 88 LEU A CA 1
ATOM 651 C C . LEU A 1 88 ? 8.575 5.800 -16.359 1.00 86.94 88 LEU A C 1
ATOM 653 O O . LEU A 1 88 ? 8.334 6.370 -15.291 1.00 86.94 88 LEU A O 1
ATOM 657 N N . LEU A 1 89 ? 8.752 4.483 -16.434 1.00 91.88 89 LEU A N 1
ATOM 658 C CA . LEU A 1 89 ? 8.593 3.540 -15.337 1.00 91.88 89 LEU A CA 1
ATOM 659 C C . LEU A 1 89 ? 9.809 2.601 -15.321 1.00 91.88 89 LEU A C 1
ATOM 661 O O . LEU A 1 89 ? 9.751 1.507 -15.882 1.00 91.88 89 LEU A O 1
ATOM 665 N N . PRO A 1 90 ? 10.905 2.977 -14.639 1.00 90.69 90 PRO A N 1
ATOM 666 C CA . PRO A 1 90 ? 12.165 2.226 -14.688 1.00 90.69 90 PRO A CA 1
ATOM 667 C C . PRO A 1 90 ? 12.097 0.768 -14.209 1.00 90.69 90 PRO A C 1
ATOM 669 O O . PRO A 1 90 ? 12.977 -0.031 -14.500 1.00 90.69 90 PRO A O 1
ATOM 672 N N . PHE A 1 91 ? 11.042 0.407 -13.479 1.00 91.44 91 PHE A N 1
ATOM 673 C CA . PHE A 1 91 ? 10.761 -0.947 -12.995 1.00 91.44 91 PHE A CA 1
ATOM 674 C C . PHE A 1 91 ? 9.888 -1.778 -13.955 1.00 91.44 91 PHE A C 1
ATOM 676 O O . PHE A 1 91 ? 9.695 -2.971 -13.727 1.00 91.44 91 PHE A O 1
ATOM 683 N N . PHE A 1 92 ? 9.325 -1.171 -15.006 1.00 89.62 92 PHE A N 1
ATOM 684 C CA . PHE A 1 92 ? 8.273 -1.775 -15.828 1.00 89.62 92 PHE A CA 1
ATOM 685 C C . PHE A 1 92 ? 8.718 -3.062 -16.520 1.00 89.62 92 PHE A C 1
ATOM 687 O O . PHE A 1 92 ? 8.036 -4.079 -16.416 1.00 89.62 92 PHE A O 1
ATOM 694 N N . ASP A 1 93 ? 9.872 -3.047 -17.185 1.00 89.25 93 ASP A N 1
ATOM 695 C CA . ASP A 1 93 ? 10.355 -4.216 -17.921 1.00 89.25 93 ASP A CA 1
ATOM 696 C C . ASP A 1 93 ? 10.691 -5.388 -17.007 1.00 89.25 93 ASP A C 1
ATOM 698 O O . ASP A 1 93 ? 10.362 -6.532 -17.324 1.00 89.25 93 ASP A O 1
ATOM 702 N N . GLU A 1 94 ? 11.317 -5.115 -15.864 1.00 90.06 94 GLU A N 1
ATOM 703 C CA . GLU A 1 94 ? 11.633 -6.144 -14.879 1.00 90.06 94 GLU A CA 1
ATOM 704 C C . GLU A 1 94 ? 10.353 -6.764 -14.308 1.00 90.06 94 GLU A C 1
ATOM 706 O O . GLU A 1 94 ? 10.229 -7.986 -14.231 1.00 90.06 94 GLU A O 1
ATOM 711 N N . TRP A 1 95 ? 9.373 -5.934 -13.949 1.00 91.31 95 TRP A N 1
ATOM 712 C CA . TRP A 1 95 ? 8.110 -6.408 -13.392 1.00 91.31 95 TRP A CA 1
ATOM 713 C C . TRP A 1 95 ? 7.263 -7.144 -14.419 1.00 91.31 95 TRP A C 1
ATOM 715 O O . TRP A 1 95 ? 6.654 -8.153 -14.081 1.00 91.31 95 TRP A O 1
ATOM 725 N N . ARG A 1 96 ? 7.262 -6.701 -15.677 1.00 89.19 96 ARG A N 1
ATOM 726 C CA . ARG A 1 96 ? 6.610 -7.417 -16.775 1.00 89.19 96 ARG A CA 1
ATOM 727 C C . ARG A 1 96 ? 7.230 -8.797 -16.981 1.00 89.19 96 ARG A C 1
ATOM 729 O O . ARG A 1 96 ? 6.495 -9.755 -17.148 1.00 89.19 96 ARG A O 1
ATOM 736 N N . LYS A 1 97 ? 8.559 -8.919 -16.927 1.00 90.31 97 LYS A N 1
ATOM 737 C CA . LYS A 1 97 ? 9.239 -10.220 -17.052 1.00 90.31 97 LYS A CA 1
ATOM 738 C C . LYS A 1 97 ? 8.959 -11.154 -15.871 1.00 90.31 97 LYS A C 1
ATOM 740 O O . LYS A 1 97 ? 8.862 -12.356 -16.071 1.00 90.31 97 LYS A O 1
ATOM 745 N N . LYS A 1 98 ? 8.870 -10.618 -14.649 1.00 90.81 98 LYS A N 1
ATOM 746 C CA . LYS A 1 98 ? 8.677 -11.417 -13.424 1.00 90.81 98 LYS A CA 1
ATOM 747 C C . LYS A 1 98 ? 7.219 -11.759 -13.121 1.00 90.81 98 LYS A C 1
ATOM 749 O O . LYS A 1 98 ? 6.957 -12.798 -12.529 1.00 90.81 98 LYS A O 1
ATOM 754 N N . TYR A 1 99 ? 6.297 -10.860 -13.452 1.00 89.00 99 TYR A N 1
ATOM 755 C CA . TYR A 1 99 ? 4.897 -10.923 -13.024 1.00 89.00 99 TYR A CA 1
ATOM 756 C C . TYR A 1 99 ? 3.897 -10.815 -14.179 1.00 89.00 99 TYR A C 1
ATOM 758 O O . TYR A 1 99 ? 2.692 -10.839 -13.927 1.00 89.00 99 TYR A O 1
ATOM 7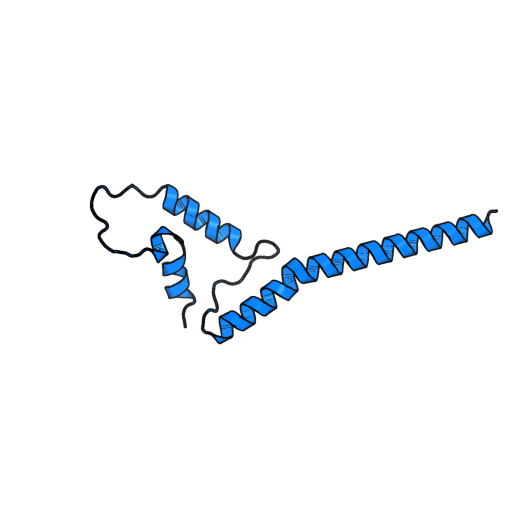66 N N . GLY A 1 100 ? 4.373 -10.631 -15.413 1.00 82.44 100 GLY A N 1
ATOM 767 C CA . GLY A 1 100 ? 3.552 -10.798 -16.605 1.00 82.44 100 GLY A CA 1
ATOM 768 C C . GLY A 1 100 ? 3.255 -12.279 -16.793 1.00 82.44 100 GLY A C 1
ATOM 769 O O . GLY A 1 100 ? 4.154 -13.106 -16.647 1.00 82.44 100 GLY A O 1
ATOM 770 N N . THR A 1 101 ? 1.984 -12.584 -17.044 1.00 66.31 101 THR A N 1
ATOM 771 C CA . THR A 1 101 ? 1.527 -13.944 -17.366 1.00 66.31 101 THR A CA 1
ATOM 772 C C . THR A 1 101 ? 1.528 -14.143 -18.870 1.00 66.31 101 THR A C 1
ATOM 774 O O . THR A 1 101 ? 1.262 -13.144 -19.578 1.00 66.31 101 THR A O 1
#

pLDDT: mean 89.67, std 6.93, range [66.31, 98.44]

Foldseek 3Di:
DVVVVVVVVVVVVVVVVVVVVVVVVVCCCVQPVVVVVVLVVCVVVQNNFDAQDHRCTCVVVQVVLVVVVVPDDDDPDDDPDPPVVCVVRVCRVVRCVVRGD

Sequence (101 aa):
MAMEIQLLSKLLVSLVFVGVLRLFFRVYNGVVAAPRRLRTALSKQGLSGPPPTFLLGNILDMKKARDVAAKAPTVNGPPASHNCGAALLPFFDEWRKKYGT